Protein AF-A0A3R8NEH4-F1 (afdb_monomer_lite)

Structure (mmCIF, N/CA/C/O backbone):
data_AF-A0A3R8NEH4-F1
#
_entry.id   AF-A0A3R8NEH4-F1
#
loop_
_atom_site.group_PDB
_atom_site.id
_atom_site.type_symbol
_atom_site.label_atom_id
_atom_site.label_alt_id
_atom_site.label_comp_id
_atom_site.label_asym_id
_atom_site.label_entity_id
_atom_site.label_seq_id
_atom_site.pdbx_PDB_ins_code
_atom_site.Cartn_x
_atom_site.Cartn_y
_atom_site.Cartn_z
_atom_site.occupancy
_atom_site.B_iso_or_equiv
_atom_site.auth_seq_id
_atom_site.auth_comp_id
_atom_site.auth_asym_id
_atom_site.auth_atom_id
_atom_site.pdbx_PDB_model_num
ATOM 1 N N . MET A 1 1 ? -16.274 -4.696 -21.105 1.00 48.41 1 MET A N 1
ATOM 2 C CA . MET A 1 1 ? -16.014 -4.610 -22.559 1.00 48.41 1 MET A CA 1
ATOM 3 C C . MET A 1 1 ? -14.589 -5.081 -22.833 1.00 48.41 1 MET A C 1
ATOM 5 O O . MET A 1 1 ? -13.674 -4.603 -22.167 1.00 48.41 1 MET A O 1
ATOM 9 N N . ARG A 1 2 ? -14.389 -6.061 -23.724 1.00 52.50 2 ARG A N 1
ATOM 10 C CA . ARG A 1 2 ? -13.045 -6.466 -24.177 1.00 52.50 2 ARG A CA 1
ATOM 11 C C . ARG A 1 2 ? -12.537 -5.366 -25.112 1.00 52.50 2 ARG A C 1
ATOM 13 O O . ARG A 1 2 ? -13.248 -4.988 -26.030 1.00 52.50 2 ARG A O 1
ATOM 20 N N . VAL A 1 3 ? -11.352 -4.836 -24.840 1.00 57.69 3 VAL A N 1
ATOM 21 C CA . VAL A 1 3 ? -10.660 -3.894 -25.735 1.00 57.69 3 VAL A CA 1
ATOM 22 C C . VAL A 1 3 ? -9.599 -4.714 -26.458 1.00 57.69 3 VAL A C 1
ATOM 24 O O . VAL A 1 3 ? -8.838 -5.417 -25.779 1.00 57.69 3 VAL A O 1
ATOM 27 N N . GLU A 1 4 ? -9.592 -4.690 -27.791 1.00 62.84 4 GLU A N 1
ATOM 28 C CA . GLU A 1 4 ? -8.576 -5.381 -28.590 1.00 62.84 4 GLU A CA 1
ATOM 29 C C . GLU A 1 4 ? -7.180 -4.829 -28.276 1.00 62.84 4 GLU A C 1
ATOM 31 O O . GLU A 1 4 ? -6.996 -3.623 -28.112 1.00 62.84 4 GLU A O 1
ATOM 36 N N . ALA A 1 5 ? -6.197 -5.721 -28.150 1.00 62.12 5 ALA A N 1
ATOM 37 C CA . ALA A 1 5 ? -4.801 -5.338 -27.978 1.00 62.12 5 ALA A CA 1
ATOM 38 C C . ALA A 1 5 ? -4.103 -5.327 -29.351 1.00 62.12 5 ALA A C 1
ATOM 40 O O . ALA A 1 5 ? -4.373 -6.217 -30.162 1.00 62.12 5 ALA A O 1
ATOM 41 N N . PRO A 1 6 ? -3.190 -4.374 -29.621 1.00 74.38 6 PRO A N 1
ATOM 42 C CA . PRO A 1 6 ? -2.342 -4.420 -30.810 1.00 74.38 6 PRO A CA 1
ATOM 43 C C . PRO A 1 6 ? -1.604 -5.761 -30.914 1.00 74.38 6 PRO A C 1
ATOM 45 O O . PRO A 1 6 ? -1.239 -6.336 -29.890 1.00 74.38 6 PRO A O 1
ATOM 48 N N . LYS A 1 7 ? -1.304 -6.231 -32.135 1.00 72.44 7 LYS A N 1
ATOM 49 C CA . LYS A 1 7 ? -0.640 -7.534 -32.374 1.00 72.44 7 LYS A CA 1
ATOM 50 C C . LYS A 1 7 ? 0.657 -7.747 -31.572 1.00 72.44 7 LYS A C 1
ATOM 52 O O . LYS A 1 7 ? 1.007 -8.886 -31.293 1.00 72.44 7 LYS A O 1
ATOM 57 N N . ALA A 1 8 ? 1.352 -6.670 -31.204 1.00 76.44 8 ALA A N 1
ATOM 58 C CA . ALA A 1 8 ? 2.599 -6.701 -30.437 1.00 76.44 8 ALA A CA 1
ATOM 59 C C . ALA A 1 8 ? 2.411 -6.750 -28.905 1.00 76.44 8 ALA A C 1
ATOM 61 O O . ALA A 1 8 ? 3.388 -6.893 -28.176 1.00 76.44 8 ALA A O 1
ATOM 62 N N . VAL A 1 9 ? 1.183 -6.613 -28.395 1.00 69.00 9 VAL A N 1
ATOM 63 C CA . VAL A 1 9 ? 0.900 -6.503 -26.958 1.00 69.00 9 VAL A CA 1
ATOM 64 C C . VAL A 1 9 ? 0.133 -7.729 -26.489 1.00 69.00 9 VAL A C 1
ATOM 66 O O . VAL A 1 9 ? -1.001 -7.979 -26.897 1.00 69.00 9 VAL A O 1
ATOM 69 N N . ARG A 1 10 ? 0.730 -8.486 -25.566 1.00 73.50 10 ARG A N 1
ATOM 70 C CA . ARG A 1 10 ? 0.036 -9.591 -24.906 1.00 73.50 10 ARG A CA 1
ATOM 71 C C . ARG A 1 10 ? -0.825 -9.045 -23.773 1.00 73.50 10 ARG A C 1
ATOM 73 O O . ARG A 1 10 ? -0.320 -8.438 -22.835 1.00 73.50 10 ARG A O 1
ATOM 80 N N . ARG A 1 11 ? -2.133 -9.292 -23.843 1.00 72.06 11 ARG A N 1
ATOM 81 C CA . ARG A 1 11 ? -3.065 -8.985 -22.754 1.00 72.06 11 ARG A CA 1
ATOM 82 C C . ARG A 1 11 ? -3.316 -10.235 -21.922 1.00 72.06 11 ARG A C 1
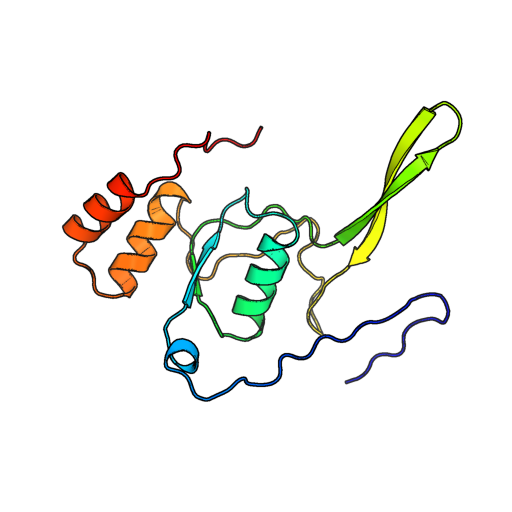ATOM 84 O O . ARG A 1 11 ? -3.781 -11.245 -22.444 1.00 72.06 11 ARG A O 1
ATOM 91 N N . PHE A 1 12 ? -3.084 -10.121 -20.622 1.00 74.00 12 PHE A N 1
ATOM 92 C CA . PHE A 1 12 ? -3.563 -11.082 -19.638 1.00 74.00 12 PHE A CA 1
ATOM 93 C C . PHE A 1 12 ? -4.747 -10.470 -18.901 1.00 74.00 12 PHE A C 1
ATOM 95 O O . PHE A 1 12 ? -4.693 -9.324 -18.461 1.00 74.00 12 PHE A O 1
ATOM 102 N N . GLU A 1 13 ? -5.837 -11.220 -18.808 1.00 76.75 13 GLU A N 1
ATOM 103 C CA . GLU A 1 13 ? -6.984 -10.849 -17.991 1.00 76.75 13 GLU A CA 1
ATOM 104 C C . GLU A 1 13 ? -6.986 -11.755 -16.767 1.00 76.75 13 GLU A C 1
ATOM 106 O O . GLU A 1 13 ? -7.109 -12.972 -16.894 1.00 76.75 13 GLU A O 1
ATOM 111 N N . GLN A 1 14 ? -6.827 -11.163 -15.588 1.00 72.50 14 GLN A N 1
ATOM 112 C CA . GLN A 1 14 ? -7.003 -11.874 -14.332 1.00 72.50 14 GLN A CA 1
ATOM 113 C C . GLN A 1 14 ? -8.430 -11.647 -13.848 1.00 72.50 14 GLN A C 1
ATOM 115 O O . GLN A 1 14 ? -8.869 -10.511 -13.673 1.00 72.50 14 GLN A O 1
ATOM 120 N N . ARG A 1 15 ? -9.161 -12.744 -13.647 1.00 74.38 15 ARG A N 1
ATOM 121 C CA . ARG A 1 15 ? -10.464 -12.744 -12.985 1.00 74.38 15 ARG A CA 1
ATOM 122 C C . ARG A 1 15 ? -10.339 -13.533 -11.698 1.00 74.38 15 ARG A C 1
ATOM 124 O O . ARG A 1 15 ? -9.905 -14.681 -11.725 1.00 74.38 15 ARG A O 1
ATOM 131 N N . ALA A 1 16 ? -10.740 -12.927 -10.590 1.00 70.50 16 ALA A N 1
ATOM 132 C CA . ALA A 1 16 ? -10.940 -13.663 -9.356 1.00 70.50 16 ALA A CA 1
ATOM 133 C C . ALA A 1 16 ? -12.278 -14.409 -9.455 1.00 70.50 16 ALA A C 1
ATOM 135 O O . ALA A 1 16 ? -13.326 -13.788 -9.632 1.00 70.50 16 ALA A O 1
ATOM 136 N N . VAL A 1 17 ? -12.238 -15.738 -9.374 1.00 75.88 17 VAL A N 1
ATOM 137 C CA . VAL A 1 17 ? -13.435 -16.560 -9.160 1.00 75.88 17 VAL A CA 1
ATOM 138 C C . VAL A 1 17 ? -13.641 -16.661 -7.654 1.00 75.88 17 VAL A C 1
ATOM 140 O O . VAL A 1 17 ? -12.672 -16.795 -6.905 1.00 75.88 17 VAL A O 1
ATOM 143 N N . LEU A 1 18 ? -14.888 -16.560 -7.198 1.00 72.31 18 LEU A N 1
ATOM 144 C CA . LEU A 1 18 ? -15.192 -16.715 -5.779 1.00 72.31 18 LEU A CA 1
ATOM 145 C C . LEU A 1 18 ? -14.753 -18.109 -5.312 1.00 72.31 18 LEU A C 1
ATOM 147 O O . LEU A 1 18 ? -15.123 -19.114 -5.916 1.00 72.31 18 LEU A O 1
ATOM 151 N N . GLY A 1 19 ? -13.946 -18.145 -4.251 1.00 75.12 19 GLY A N 1
ATOM 152 C CA . GLY A 1 19 ? -13.543 -19.386 -3.596 1.00 75.12 19 GLY A CA 1
ATOM 153 C C . GLY A 1 19 ? -14.679 -20.015 -2.788 1.00 75.12 19 GLY A C 1
ATOM 154 O O . GLY A 1 19 ? -15.798 -19.499 -2.750 1.00 75.12 19 GLY A O 1
ATOM 155 N N . ALA A 1 20 ? -14.362 -21.125 -2.116 1.00 82.44 20 ALA A N 1
ATOM 156 C CA . ALA A 1 20 ? -15.281 -21.809 -1.212 1.00 82.44 20 ALA A CA 1
ATOM 157 C C . ALA A 1 20 ? -15.843 -20.866 -0.134 1.00 82.44 20 ALA A C 1
ATOM 159 O O . ALA A 1 20 ? -15.194 -19.893 0.270 1.00 82.44 20 ALA A O 1
ATOM 160 N N . ASP A 1 21 ? -17.047 -21.181 0.344 1.00 87.00 21 ASP A N 1
ATOM 161 C CA . ASP A 1 21 ? -17.707 -20.420 1.399 1.00 87.00 21 ASP A CA 1
ATOM 162 C C . ASP A 1 21 ? -17.032 -20.698 2.748 1.00 87.00 21 ASP A C 1
ATOM 164 O O . ASP A 1 21 ? -17.365 -21.622 3.484 1.00 87.00 21 ASP A O 1
ATOM 168 N N . THR A 1 22 ? -15.982 -19.927 3.011 1.00 87.88 22 THR A N 1
ATOM 169 C CA . THR A 1 22 ? -15.197 -19.957 4.247 1.00 87.88 22 THR A CA 1
ATOM 170 C C . THR A 1 22 ? -15.473 -18.689 5.053 1.00 87.88 22 THR A C 1
ATOM 172 O O . THR A 1 22 ? -15.856 -17.674 4.464 1.00 87.88 22 THR A O 1
ATOM 175 N N . PRO A 1 23 ? -15.195 -18.662 6.370 1.00 88.31 23 PRO A N 1
ATOM 176 C CA . PRO A 1 23 ? -15.326 -17.437 7.168 1.00 88.31 23 PRO A CA 1
ATOM 177 C C . PRO A 1 23 ? -14.537 -16.241 6.603 1.00 88.31 23 PRO A C 1
ATOM 179 O O . PRO A 1 23 ? -14.931 -15.086 6.755 1.00 88.31 23 PRO A O 1
ATOM 182 N N . TRP A 1 24 ? -13.452 -16.502 5.865 1.00 84.50 24 TRP A N 1
ATOM 183 C CA . TRP A 1 24 ? -12.656 -15.476 5.185 1.00 84.50 24 TRP A CA 1
ATOM 184 C C . TRP A 1 24 ? -13.398 -14.767 4.051 1.00 84.50 24 TRP A C 1
ATOM 186 O O . TRP A 1 24 ? -12.994 -13.680 3.635 1.00 84.50 24 TRP A O 1
ATOM 196 N N . ARG A 1 25 ? -14.489 -15.344 3.541 1.00 85.69 25 ARG A N 1
ATOM 197 C CA . ARG A 1 25 ? -15.300 -14.739 2.483 1.00 85.69 25 ARG A CA 1
ATOM 198 C C . ARG A 1 25 ? -16.019 -13.483 2.970 1.00 85.69 25 ARG A C 1
ATOM 200 O O . ARG A 1 25 ? -16.081 -12.511 2.223 1.00 85.69 25 ARG A O 1
ATOM 207 N N . SER A 1 26 ? -16.494 -13.484 4.215 1.00 87.75 26 SER A N 1
ATOM 208 C CA . SER A 1 26 ? -17.202 -12.362 4.846 1.00 87.75 26 SER A CA 1
ATOM 209 C C . SER A 1 26 ? -16.346 -11.558 5.827 1.00 87.75 26 SER A C 1
ATOM 211 O O . SER A 1 26 ? -16.788 -10.511 6.294 1.00 87.75 26 SER A O 1
ATOM 213 N N . ALA A 1 27 ? -15.130 -12.012 6.146 1.00 91.38 27 ALA A N 1
ATOM 214 C CA . ALA A 1 27 ? -14.236 -11.300 7.055 1.00 91.38 27 ALA A CA 1
ATOM 215 C C . ALA A 1 27 ? -13.940 -9.868 6.572 1.00 91.38 27 ALA A C 1
ATOM 217 O O . ALA A 1 27 ? -13.681 -9.638 5.383 1.00 91.38 27 ALA A O 1
ATOM 218 N N . ARG A 1 28 ? -13.920 -8.906 7.500 1.00 94.44 28 ARG A N 1
ATOM 219 C CA . ARG A 1 28 ? -13.450 -7.543 7.221 1.00 94.44 28 ARG A CA 1
ATOM 220 C C . ARG A 1 28 ? -11.958 -7.584 6.887 1.00 94.44 28 ARG A C 1
ATOM 222 O O . ARG A 1 28 ? -11.189 -8.251 7.571 1.00 94.44 28 ARG A O 1
ATOM 229 N N . ILE A 1 29 ? -11.559 -6.897 5.817 1.00 95.94 29 ILE A N 1
ATOM 230 C CA . ILE A 1 29 ? -10.154 -6.786 5.411 1.00 95.94 29 ILE A CA 1
ATOM 231 C C . ILE A 1 29 ? -9.746 -5.324 5.509 1.00 95.94 29 ILE A C 1
ATOM 233 O O . ILE A 1 29 ? -10.297 -4.474 4.809 1.00 95.94 29 ILE A O 1
ATOM 237 N N . TYR A 1 30 ? -8.745 -5.062 6.341 1.00 97.50 30 TYR A N 1
ATOM 238 C CA . TYR A 1 30 ? -8.045 -3.788 6.410 1.00 97.50 30 TYR A CA 1
ATOM 239 C C . TYR A 1 30 ? -6.657 -3.974 5.810 1.00 97.50 30 TYR A C 1
ATOM 241 O O . TYR A 1 30 ? -5.933 -4.889 6.205 1.00 97.50 30 TYR A O 1
ATOM 249 N N . TYR A 1 31 ? -6.286 -3.125 4.854 1.00 97.81 31 TYR A N 1
ATOM 250 C CA . TYR A 1 31 ? -4.957 -3.151 4.256 1.00 97.81 31 TYR A CA 1
ATOM 251 C C . TYR A 1 31 ? -4.219 -1.858 4.572 1.00 97.81 31 TYR A C 1
ATOM 253 O O . TYR A 1 31 ? -4.608 -0.777 4.129 1.00 97.81 31 TYR A O 1
ATOM 261 N N . LEU A 1 32 ? -3.170 -1.979 5.384 1.00 97.38 32 LEU A N 1
ATOM 262 C CA . LEU A 1 32 ? -2.381 -0.840 5.831 1.00 97.38 32 LEU A CA 1
ATOM 263 C C . LEU A 1 32 ? -1.346 -0.507 4.763 1.00 97.38 32 LEU A C 1
ATOM 265 O O . LEU A 1 32 ? -0.510 -1.346 4.420 1.00 97.38 32 LEU A O 1
ATOM 269 N N . ILE A 1 33 ? -1.412 0.707 4.231 1.00 97.56 33 ILE A N 1
ATOM 270 C CA . ILE A 1 33 ? -0.553 1.150 3.137 1.00 97.56 33 ILE A CA 1
ATOM 271 C C . ILE A 1 33 ? 0.220 2.412 3.501 1.00 97.56 33 ILE A C 1
ATOM 273 O O . ILE A 1 33 ? -0.169 3.189 4.370 1.00 97.56 33 ILE A O 1
ATOM 277 N N . SER A 1 34 ? 1.356 2.602 2.843 1.00 95.88 34 SER A N 1
ATOM 278 C CA . SER A 1 34 ? 2.177 3.800 2.999 1.00 9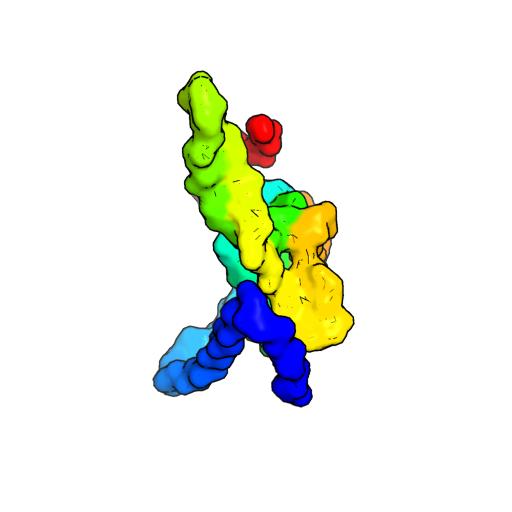5.88 34 SER A CA 1
ATOM 279 C C . SER A 1 34 ? 2.902 4.129 1.700 1.00 95.88 34 SER A C 1
ATOM 281 O O . SER A 1 34 ? 2.917 3.311 0.778 1.00 95.88 34 SER A O 1
ATOM 283 N N . GLY A 1 35 ? 3.646 5.237 1.676 1.00 94.50 35 GLY A N 1
ATOM 284 C CA . GLY A 1 35 ? 4.561 5.556 0.570 1.00 94.50 35 GLY A CA 1
ATOM 285 C C . GLY A 1 35 ? 5.684 4.529 0.336 1.00 94.50 35 GLY A C 1
ATOM 286 O O . GLY A 1 35 ? 6.452 4.665 -0.615 1.00 94.50 35 GLY A O 1
ATOM 287 N N . ARG A 1 36 ? 5.809 3.503 1.194 1.00 91.50 36 ARG A N 1
ATOM 288 C CA . ARG A 1 36 ? 6.719 2.357 1.019 1.00 91.50 36 ARG A CA 1
ATOM 289 C C . ARG A 1 36 ? 6.044 1.127 0.420 1.00 91.50 36 ARG A C 1
ATOM 291 O O . ARG A 1 36 ? 6.740 0.198 0.017 1.00 91.50 36 ARG A O 1
ATOM 298 N N . THR A 1 37 ? 4.715 1.099 0.372 1.00 95.06 37 THR A N 1
ATOM 299 C CA . THR A 1 37 ? 3.979 0.069 -0.355 1.00 95.06 37 THR A CA 1
ATOM 300 C C . THR A 1 37 ? 4.290 0.254 -1.835 1.00 95.06 37 THR A C 1
ATOM 302 O O . THR A 1 37 ? 3.994 1.301 -2.407 1.00 95.06 37 THR A O 1
ATOM 305 N N . VAL A 1 38 ? 4.948 -0.736 -2.432 1.00 93.50 38 VAL A N 1
ATOM 306 C CA . VAL A 1 38 ? 5.490 -0.652 -3.790 1.00 93.50 38 VAL A CA 1
ATOM 307 C C . VAL A 1 38 ? 5.226 -1.949 -4.556 1.00 93.50 38 VAL A C 1
ATOM 309 O O . V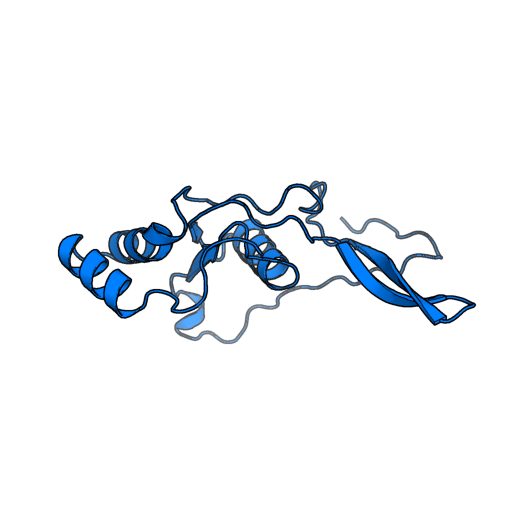AL A 1 38 ? 5.134 -3.024 -3.953 1.00 93.50 38 VAL A O 1
ATOM 312 N N . SER A 1 39 ? 5.115 -1.867 -5.882 1.00 91.62 39 SER A N 1
ATOM 313 C CA . SER A 1 39 ? 5.052 -3.030 -6.776 1.00 91.62 39 SER A CA 1
ATOM 314 C C . SER A 1 39 ? 3.853 -3.945 -6.464 1.00 91.62 39 SER A C 1
ATOM 316 O O . SER A 1 39 ? 2.713 -3.483 -6.436 1.00 91.62 39 SER A O 1
ATOM 318 N N . ALA A 1 40 ? 4.065 -5.243 -6.217 1.00 91.31 40 ALA A N 1
ATOM 319 C CA . ALA A 1 40 ? 2.994 -6.200 -5.930 1.00 91.31 40 ALA A CA 1
ATOM 320 C C . ALA A 1 40 ? 2.099 -5.784 -4.743 1.00 91.31 40 ALA A C 1
ATOM 322 O O . ALA A 1 40 ? 0.905 -6.084 -4.752 1.00 91.31 40 ALA A O 1
ATOM 323 N N . GLY A 1 41 ? 2.635 -5.042 -3.764 1.00 95.06 41 GLY A N 1
ATOM 324 C CA . GLY A 1 41 ? 1.834 -4.474 -2.674 1.00 95.06 41 GLY A CA 1
ATOM 325 C C . GLY A 1 41 ? 0.831 -3.423 -3.161 1.00 95.06 41 GLY A C 1
ATOM 326 O O . GLY A 1 41 ? -0.300 -3.368 -2.686 1.00 95.06 41 GLY A O 1
ATOM 327 N N . GLU A 1 42 ? 1.199 -2.630 -4.166 1.00 95.81 42 GLU A N 1
ATOM 328 C CA . GLU A 1 42 ? 0.296 -1.654 -4.790 1.00 95.81 42 GLU A CA 1
ATOM 329 C C . GLU A 1 42 ? -0.747 -2.337 -5.658 1.00 95.81 42 GLU A C 1
ATOM 331 O O . GLU A 1 42 ? -1.903 -1.929 -5.666 1.00 95.81 42 GLU A O 1
ATOM 336 N N . HIS A 1 43 ? -0.366 -3.416 -6.344 1.00 93.62 43 HIS A N 1
ATOM 337 C CA . HIS A 1 43 ? -1.327 -4.210 -7.097 1.00 93.62 43 HIS A CA 1
ATOM 338 C C . HIS A 1 43 ? -2.389 -4.803 -6.157 1.00 93.62 43 HIS A C 1
ATOM 340 O O . HIS A 1 43 ? -3.583 -4.693 -6.434 1.00 93.62 43 HIS A O 1
ATOM 346 N N . LEU A 1 44 ? -1.988 -5.349 -5.003 1.00 94.62 44 LEU A N 1
ATOM 347 C CA . LEU A 1 44 ? -2.937 -5.820 -3.993 1.00 94.62 44 LEU A CA 1
ATOM 348 C C . LEU A 1 44 ? -3.836 -4.684 -3.477 1.00 94.62 44 LEU A C 1
ATOM 350 O O . LEU A 1 44 ? -5.051 -4.866 -3.407 1.00 94.62 44 LEU A O 1
ATOM 354 N N . ALA A 1 45 ? -3.268 -3.509 -3.182 1.00 96.50 45 ALA A N 1
ATOM 355 C CA . ALA A 1 45 ? -4.031 -2.326 -2.779 1.00 96.50 45 ALA A CA 1
ATOM 356 C C . ALA A 1 45 ? -5.083 -1.948 -3.836 1.00 96.50 45 ALA A C 1
ATOM 358 O O . ALA A 1 45 ? -6.267 -1.813 -3.525 1.00 96.50 45 ALA A O 1
ATOM 359 N N . ALA A 1 46 ? -4.661 -1.839 -5.097 1.00 94.31 46 ALA A N 1
ATOM 360 C CA . ALA A 1 46 ? -5.529 -1.505 -6.215 1.00 94.31 46 ALA A CA 1
ATOM 361 C C . ALA A 1 46 ? -6.657 -2.533 -6.372 1.00 94.31 46 ALA A C 1
ATOM 363 O O . ALA A 1 46 ? -7.805 -2.146 -6.570 1.00 94.31 46 ALA A O 1
ATOM 364 N N . VAL A 1 47 ? -6.361 -3.831 -6.240 1.00 92.56 47 VAL A N 1
ATOM 365 C CA . VAL A 1 47 ? -7.364 -4.901 -6.339 1.00 92.56 47 VAL A CA 1
ATOM 366 C C . VAL A 1 47 ? -8.369 -4.850 -5.196 1.00 92.56 47 VAL A C 1
ATOM 368 O O . VAL A 1 47 ? -9.572 -4.892 -5.455 1.00 92.56 47 VAL A O 1
ATOM 371 N N . LEU A 1 48 ? -7.914 -4.716 -3.949 1.00 94.00 48 LEU A N 1
ATOM 372 C CA . LEU A 1 48 ? -8.805 -4.623 -2.790 1.00 94.00 48 LEU A CA 1
ATOM 373 C C . LEU A 1 48 ? -9.736 -3.411 -2.890 1.00 94.00 48 LEU A C 1
ATOM 375 O O . LEU A 1 48 ? -10.940 -3.565 -2.687 1.00 94.00 48 LEU A O 1
ATOM 379 N N . LYS A 1 49 ? -9.197 -2.252 -3.285 1.00 93.44 49 LYS A N 1
ATOM 380 C CA . LYS A 1 49 ? -9.969 -1.020 -3.482 1.00 93.44 49 LYS A CA 1
ATOM 381 C C . LYS A 1 49 ? -10.930 -1.127 -4.666 1.00 93.44 49 LYS A C 1
ATOM 383 O O . LYS A 1 49 ? -12.124 -0.899 -4.518 1.00 93.44 49 LYS A O 1
ATOM 388 N N . GLY A 1 50 ? -10.434 -1.522 -5.838 1.00 90.38 50 GLY A N 1
ATOM 389 C CA . GLY A 1 50 ? -11.218 -1.583 -7.076 1.00 90.38 50 GLY A CA 1
ATOM 390 C C . GLY A 1 50 ? -12.330 -2.635 -7.064 1.00 90.38 50 GLY A C 1
ATOM 391 O O . GLY A 1 50 ? -13.312 -2.493 -7.786 1.00 90.38 50 GLY A O 1
ATOM 392 N N . THR A 1 51 ? -12.205 -3.674 -6.233 1.00 89.00 51 THR A N 1
ATOM 393 C CA . THR A 1 51 ? -13.263 -4.680 -6.022 1.00 89.00 51 THR A CA 1
ATOM 394 C C . THR A 1 51 ? -14.162 -4.381 -4.822 1.00 89.00 51 THR A C 1
ATOM 396 O O . THR A 1 51 ? -15.149 -5.085 -4.623 1.00 89.00 51 THR A O 1
ATOM 399 N N . GLY A 1 52 ? -13.825 -3.380 -4.001 1.00 90.81 52 GLY A N 1
ATOM 400 C CA . GLY A 1 52 ? -14.511 -3.094 -2.740 1.00 90.81 52 GLY A CA 1
ATOM 401 C C . GLY A 1 52 ? -14.343 -4.182 -1.672 1.00 90.81 52 GLY A C 1
ATOM 402 O O . GLY A 1 52 ? -15.112 -4.226 -0.715 1.00 90.81 52 GLY A O 1
ATOM 403 N N . ARG A 1 53 ? -13.371 -5.094 -1.824 1.00 92.31 53 ARG A N 1
ATOM 404 C CA . ARG A 1 53 ? -13.181 -6.226 -0.903 1.00 92.31 53 ARG A CA 1
ATOM 405 C C . ARG A 1 53 ? -12.466 -5.829 0.389 1.00 92.31 53 ARG A C 1
ATOM 407 O O . ARG A 1 53 ? -12.615 -6.534 1.386 1.00 92.31 53 ARG A O 1
ATOM 414 N N . GLY A 1 54 ? -11.691 -4.751 0.390 1.00 95.00 54 GLY A N 1
ATOM 415 C CA . GLY A 1 54 ? -10.962 -4.292 1.571 1.00 95.00 54 GLY A CA 1
ATOM 416 C C . GLY A 1 54 ? -10.950 -2.776 1.695 1.00 95.00 54 GLY A C 1
ATOM 417 O O . GLY A 1 54 ? -11.168 -2.074 0.712 1.00 95.00 54 GLY A O 1
ATOM 418 N N . LEU A 1 55 ? -10.680 -2.301 2.911 1.00 97.88 55 LEU A N 1
ATOM 419 C CA . LEU A 1 55 ? -10.520 -0.887 3.234 1.00 97.88 55 LEU A CA 1
ATOM 420 C C . LEU A 1 55 ? -9.032 -0.556 3.370 1.00 97.88 55 LEU A C 1
ATOM 422 O O . LEU A 1 55 ? -8.332 -1.149 4.196 1.00 97.88 55 LEU A O 1
ATOM 426 N N . LEU A 1 56 ? -8.549 0.392 2.574 1.00 98.56 56 LEU A N 1
ATOM 427 C CA . LEU A 1 56 ? -7.163 0.845 2.607 1.00 98.56 56 LEU A CA 1
ATOM 428 C C . LEU A 1 56 ? -7.009 1.975 3.624 1.00 98.56 56 LEU A C 1
ATOM 430 O O . LEU A 1 56 ? -7.712 2.985 3.553 1.00 98.56 56 LEU A O 1
ATOM 434 N N . ILE A 1 57 ? -6.059 1.830 4.543 1.00 98.56 57 ILE A N 1
ATOM 435 C CA . ILE A 1 57 ? -5.799 2.811 5.602 1.00 98.56 57 ILE A CA 1
ATOM 436 C C . ILE A 1 57 ? -4.322 3.199 5.563 1.00 98.56 57 ILE A C 1
ATOM 438 O O . ILE A 1 57 ? -3.458 2.324 5.550 1.00 98.56 57 ILE A O 1
ATOM 442 N N . GLY A 1 58 ? -4.029 4.499 5.579 1.00 97.75 58 GLY A N 1
ATOM 443 C CA . GLY A 1 58 ? -2.664 5.012 5.680 1.00 97.75 58 GLY A CA 1
ATOM 444 C C . GLY A 1 58 ? -2.364 6.105 4.659 1.00 97.75 58 GLY A C 1
ATOM 445 O O . GLY A 1 58 ? -3.124 7.065 4.544 1.00 97.75 58 GLY A O 1
ATOM 446 N N . GLU A 1 59 ? -1.258 5.967 3.930 1.00 97.75 59 GLU A N 1
ATOM 447 C CA . GLU A 1 59 ? -0.757 6.971 2.978 1.00 97.75 59 GLU A CA 1
ATOM 448 C C . GLU A 1 59 ? -0.791 6.431 1.543 1.00 97.75 59 GLU A C 1
ATOM 450 O O . GLU A 1 59 ? -0.768 5.218 1.325 1.00 97.75 59 GLU A O 1
ATOM 455 N N . THR A 1 60 ? -0.798 7.331 0.555 1.00 98.00 60 THR A N 1
ATOM 456 C CA . THR A 1 60 ? -0.695 6.958 -0.865 1.00 98.00 60 THR A CA 1
ATOM 457 C C . THR A 1 60 ? 0.572 6.145 -1.131 1.00 98.00 60 THR A C 1
ATOM 459 O O . THR A 1 60 ? 1.642 6.455 -0.604 1.00 98.00 60 THR A O 1
ATOM 462 N N . THR A 1 61 ? 0.446 5.101 -1.952 1.00 97.56 61 THR A N 1
ATOM 463 C CA . THR A 1 61 ? 1.552 4.190 -2.278 1.00 97.56 61 THR A CA 1
ATOM 464 C C . THR A 1 61 ? 2.610 4.809 -3.202 1.00 97.56 61 THR A C 1
ATOM 466 O O . THR A 1 61 ? 2.467 5.937 -3.666 1.00 97.56 61 THR A O 1
ATOM 469 N N . ALA A 1 62 ? 3.705 4.085 -3.456 1.00 95.69 62 ALA A N 1
ATOM 470 C CA . ALA A 1 62 ? 4.895 4.621 -4.121 1.00 95.69 62 ALA A CA 1
ATOM 471 C C . ALA A 1 62 ? 4.726 4.985 -5.610 1.00 95.69 62 ALA A C 1
ATOM 473 O O . ALA A 1 62 ? 5.485 5.812 -6.112 1.00 95.69 62 ALA A O 1
ATOM 474 N N . GLY A 1 63 ? 3.782 4.365 -6.317 1.00 94.56 63 GLY A N 1
ATOM 475 C CA . GLY A 1 63 ? 3.523 4.581 -7.736 1.00 94.56 63 GLY A CA 1
ATOM 476 C C . GLY A 1 63 ? 4.353 3.719 -8.689 1.00 94.56 63 GLY A C 1
ATOM 477 O O . GLY A 1 63 ? 4.639 4.172 -9.789 1.00 94.56 63 GLY A O 1
ATOM 478 N N . ALA A 1 64 ? 4.742 2.497 -8.316 1.00 91.44 64 ALA A N 1
ATOM 479 C CA . ALA A 1 64 ? 5.422 1.544 -9.203 1.00 91.44 64 ALA A CA 1
ATOM 480 C C . ALA A 1 64 ? 4.414 0.550 -9.812 1.00 91.44 64 ALA A C 1
ATOM 482 O O . ALA A 1 64 ? 4.426 -0.651 -9.523 1.00 91.44 64 ALA A O 1
ATOM 483 N N . GLY A 1 65 ? 3.486 1.070 -10.619 1.00 87.81 65 GLY A N 1
ATOM 484 C CA . GLY A 1 65 ? 2.395 0.295 -11.222 1.00 87.81 65 GLY A CA 1
ATOM 485 C C . GLY A 1 65 ? 2.738 -0.370 -12.551 1.00 87.81 65 GLY A C 1
ATOM 486 O O . GLY A 1 65 ? 2.042 -1.298 -12.980 1.00 87.81 65 GLY A O 1
ATOM 487 N N . SER A 1 66 ? 3.815 0.076 -13.189 1.00 88.25 66 SER A N 1
ATOM 488 C CA . SER A 1 66 ? 4.400 -0.579 -14.351 1.00 88.25 66 SER A CA 1
ATOM 489 C C . SER A 1 66 ? 5.258 -1.773 -13.933 1.00 88.25 66 SER A C 1
ATOM 491 O O . SER A 1 66 ? 5.985 -1.732 -12.941 1.00 88.25 66 SER A O 1
ATOM 493 N N . TYR A 1 67 ? 5.186 -2.855 -14.707 1.00 86.56 67 TYR A N 1
ATOM 494 C CA . TYR A 1 67 ? 6.023 -4.038 -14.525 1.00 86.56 67 TYR A CA 1
ATOM 495 C C . TYR A 1 67 ? 6.957 -4.221 -15.717 1.00 86.56 67 TYR A C 1
ATOM 497 O O . TYR A 1 67 ? 6.673 -3.828 -16.851 1.00 86.56 67 TYR A O 1
ATOM 505 N N . GLY A 1 68 ? 8.108 -4.809 -15.433 1.00 87.06 68 GLY A N 1
ATOM 506 C CA . GLY A 1 68 ? 9.245 -4.836 -16.331 1.00 87.06 68 GLY A CA 1
ATOM 507 C C . GLY A 1 68 ? 10.251 -5.892 -15.920 1.00 87.06 68 GLY A C 1
ATOM 508 O O . GLY A 1 68 ? 10.012 -6.677 -15.000 1.00 87.06 68 GLY A O 1
ATOM 509 N N . GLY A 1 69 ? 11.385 -5.880 -16.601 1.00 86.62 69 GLY A N 1
ATOM 510 C CA . GLY A 1 69 ? 12.537 -6.692 -16.248 1.00 86.62 69 GLY A CA 1
ATOM 511 C C . GLY A 1 69 ? 13.819 -5.901 -16.436 1.00 86.62 69 GLY A C 1
ATOM 512 O O . GLY A 1 69 ? 13.869 -4.958 -17.228 1.00 86.62 69 GLY A O 1
ATOM 513 N N . THR A 1 70 ? 14.854 -6.295 -15.702 1.00 92.69 70 THR A N 1
ATOM 514 C CA . THR A 1 70 ? 16.212 -5.829 -15.972 1.00 92.69 70 THR A CA 1
ATOM 515 C C . THR A 1 70 ? 16.712 -6.493 -17.247 1.00 92.69 70 THR A C 1
ATOM 517 O O . THR A 1 70 ? 16.618 -7.711 -17.395 1.00 92.69 70 THR A O 1
ATOM 520 N N . VAL A 1 71 ? 17.219 -5.685 -18.169 1.00 94.25 71 VAL A N 1
ATOM 521 C CA . VAL A 1 71 ? 17.816 -6.118 -19.429 1.00 94.25 71 VAL A CA 1
ATOM 522 C C . VAL A 1 71 ? 19.284 -5.716 -19.421 1.00 94.25 71 VAL A C 1
ATOM 524 O O . VAL A 1 71 ? 19.615 -4.571 -19.107 1.00 94.25 71 VAL A O 1
ATOM 527 N N . GLU A 1 72 ? 20.149 -6.662 -19.772 1.00 96.38 72 GLU A N 1
ATOM 528 C CA . GLU A 1 72 ? 21.577 -6.415 -19.964 1.00 96.38 72 GLU A CA 1
ATOM 529 C C . GLU A 1 72 ? 21.815 -5.619 -21.251 1.00 96.38 72 GLU A C 1
ATOM 531 O O . GLU A 1 72 ? 21.208 -5.873 -22.294 1.00 96.38 72 GLU A O 1
ATOM 536 N N . LEU A 1 73 ? 22.724 -4.657 -21.173 1.00 94.94 73 LEU A N 1
ATOM 537 C CA . LEU A 1 73 ? 23.131 -3.780 -22.259 1.00 94.94 73 LEU A CA 1
ATOM 538 C C . LEU A 1 73 ? 24.618 -4.013 -22.585 1.00 94.94 73 LEU A C 1
ATOM 540 O O . LEU A 1 73 ? 25.393 -4.436 -21.720 1.00 94.94 73 LEU A O 1
ATOM 544 N N . PRO A 1 74 ? 25.061 -3.725 -23.824 1.00 95.44 74 PRO A N 1
ATOM 545 C CA . PRO A 1 74 ? 26.472 -3.827 -24.184 1.00 95.44 74 PRO A CA 1
ATOM 546 C C . PRO A 1 74 ? 27.368 -3.022 -23.236 1.00 95.44 74 PRO A C 1
ATOM 548 O O . PRO A 1 74 ? 27.008 -1.926 -22.820 1.00 95.44 74 PRO A O 1
ATOM 551 N N . GLY A 1 75 ? 28.554 -3.551 -22.924 1.00 94.75 75 GLY A N 1
ATOM 552 C CA . GLY A 1 75 ? 29.515 -2.883 -22.038 1.00 94.75 75 GLY A CA 1
ATOM 553 C C 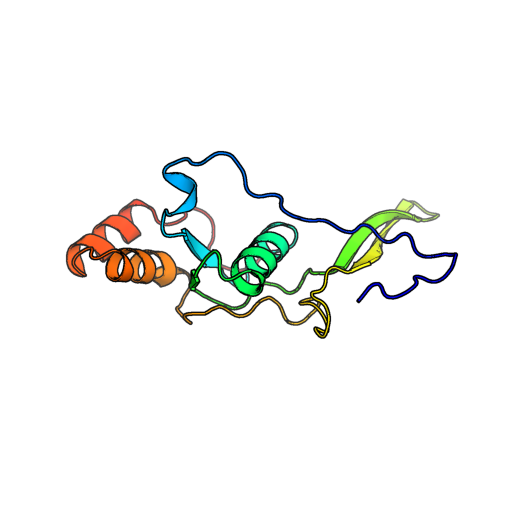. GLY A 1 75 ? 29.310 -3.136 -20.540 1.00 94.75 75 GLY A C 1
ATOM 554 O O . GLY A 1 75 ? 29.936 -2.457 -19.735 1.00 94.75 75 GLY A O 1
ATOM 555 N N . GLY A 1 76 ? 28.472 -4.109 -20.158 1.00 95.06 76 GLY A N 1
ATOM 556 C CA . GLY A 1 76 ? 28.260 -4.488 -18.752 1.00 95.06 76 GLY A CA 1
ATOM 557 C C . GLY A 1 76 ? 27.295 -3.574 -17.994 1.00 95.06 76 GLY A C 1
ATOM 558 O O . GLY A 1 76 ? 27.281 -3.574 -16.766 1.00 95.06 76 GLY A O 1
ATOM 559 N N . TYR A 1 77 ? 26.508 -2.779 -18.720 1.00 96.38 77 TYR A N 1
ATOM 560 C CA . TYR A 1 77 ? 25.420 -1.987 -18.154 1.00 96.38 77 TYR A CA 1
ATOM 561 C C . TYR A 1 77 ? 24.134 -2.808 -18.109 1.00 96.38 77 TYR A C 1
ATOM 563 O O . TYR A 1 77 ? 23.953 -3.733 -18.893 1.00 96.38 77 TYR A O 1
ATOM 571 N N . SER A 1 78 ? 23.189 -2.413 -17.263 1.00 95.81 78 SER A N 1
ATOM 572 C CA . SER A 1 78 ? 21.834 -2.954 -17.287 1.00 95.81 78 SER A CA 1
ATOM 573 C C . SER A 1 78 ? 20.807 -1.856 -17.040 1.00 95.81 78 SER A C 1
ATOM 575 O O . SER A 1 78 ? 21.105 -0.816 -16.447 1.00 95.81 78 SER A O 1
ATOM 577 N N . ALA A 1 79 ? 19.592 -2.065 -17.540 1.00 93.69 79 ALA A N 1
ATOM 578 C CA . ALA A 1 79 ? 18.482 -1.140 -17.360 1.00 93.69 79 ALA A CA 1
ATOM 579 C C . ALA A 1 79 ? 17.194 -1.898 -17.048 1.00 93.69 79 ALA A C 1
ATOM 581 O O . ALA A 1 79 ? 16.902 -2.927 -17.655 1.00 93.69 79 ALA A O 1
ATOM 582 N N . PHE A 1 80 ? 16.393 -1.368 -16.124 1.00 89.56 80 PHE A N 1
ATOM 583 C CA . PHE A 1 80 ? 15.028 -1.843 -15.935 1.00 89.56 80 PHE A CA 1
ATOM 584 C C . PHE A 1 80 ? 14.135 -1.255 -17.027 1.00 89.56 80 PHE A C 1
ATOM 586 O O . PHE A 1 80 ? 13.959 -0.038 -17.099 1.00 89.56 80 PHE A O 1
ATOM 593 N N . ILE A 1 81 ? 13.563 -2.117 -17.864 1.00 90.56 81 ILE A N 1
ATOM 594 C CA . ILE A 1 81 ? 12.682 -1.712 -18.958 1.00 90.56 81 ILE A CA 1
ATOM 595 C C . ILE A 1 81 ? 11.238 -2.072 -18.588 1.00 90.56 81 ILE A C 1
ATOM 597 O O . ILE A 1 81 ? 10.925 -3.263 -18.465 1.00 90.56 81 ILE A O 1
ATOM 601 N N . PRO A 1 82 ? 10.336 -1.087 -18.408 1.00 86.62 82 PRO A N 1
ATOM 602 C CA . PRO A 1 82 ? 8.920 -1.368 -18.223 1.00 86.62 82 PRO A CA 1
ATOM 603 C C . PRO A 1 82 ? 8.344 -1.930 -19.526 1.00 86.62 82 PRO A C 1
ATOM 605 O O . PRO A 1 82 ? 8.461 -1.319 -20.587 1.00 86.62 82 PRO A O 1
ATOM 608 N N . VAL A 1 83 ? 7.714 -3.101 -19.451 1.00 85.88 83 VAL A N 1
ATOM 609 C CA . VAL A 1 83 ? 7.110 -3.780 -20.614 1.00 85.88 83 VAL A CA 1
ATOM 610 C C . VAL A 1 83 ? 5.592 -3.903 -20.509 1.00 85.88 83 VAL A C 1
ATOM 612 O O . VAL A 1 83 ? 4.937 -4.379 -21.435 1.00 85.88 83 VAL A O 1
ATOM 615 N N . GLY A 1 84 ? 5.006 -3.471 -19.394 1.00 84.81 84 GLY A N 1
ATOM 616 C CA . GLY A 1 84 ? 3.568 -3.499 -19.199 1.00 84.81 84 GLY A CA 1
ATOM 617 C C . GLY A 1 84 ? 3.112 -2.626 -18.041 1.00 84.81 84 GLY A C 1
ATOM 618 O O . GLY A 1 84 ? 3.904 -2.162 -17.225 1.00 84.81 84 GLY A O 1
ATOM 619 N N . ARG A 1 85 ? 1.798 -2.418 -17.980 1.00 84.00 85 ARG A N 1
ATOM 620 C CA . ARG A 1 85 ? 1.125 -1.668 -16.918 1.00 84.00 85 ARG A CA 1
ATOM 621 C C . ARG A 1 85 ? -0.128 -2.396 -16.458 1.00 84.00 85 ARG A C 1
ATOM 623 O O . ARG A 1 85 ? -0.773 -3.084 -17.255 1.00 84.00 85 ARG A O 1
ATOM 630 N N . SER A 1 86 ? -0.493 -2.190 -15.201 1.00 83.19 86 SER A N 1
ATOM 631 C CA . SER A 1 86 ? -1.735 -2.694 -14.612 1.00 83.19 86 SER A CA 1
ATOM 632 C C . SER A 1 86 ? -2.727 -1.547 -14.410 1.00 83.19 86 SER A C 1
ATOM 634 O O . SER A 1 86 ? -2.347 -0.455 -13.996 1.00 83.19 86 SER A O 1
ATOM 636 N N . TYR A 1 87 ? -3.998 -1.769 -14.750 1.00 85.62 87 TYR A N 1
ATOM 637 C CA . TYR A 1 87 ? -5.047 -0.754 -14.633 1.00 85.62 87 TYR A CA 1
ATOM 638 C C . TYR A 1 87 ? -6.438 -1.396 -14.565 1.00 85.62 87 TYR A C 1
ATOM 640 O O . TYR A 1 87 ? -6.657 -2.496 -15.076 1.00 85.62 87 TYR A O 1
ATOM 648 N N . PHE A 1 88 ? -7.390 -0.679 -13.966 1.00 82.50 88 PHE A N 1
ATOM 649 C CA . PHE A 1 88 ? -8.813 -1.002 -14.064 1.00 82.50 88 PHE 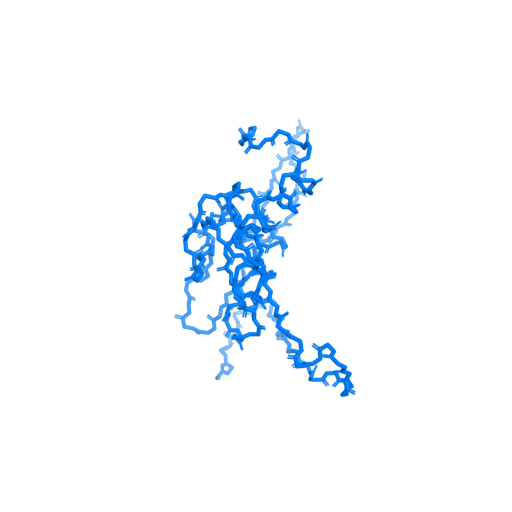A CA 1
ATOM 650 C C . PHE A 1 88 ? -9.424 -0.380 -15.323 1.00 82.50 88 PHE A C 1
ATOM 652 O O . PHE A 1 88 ? -8.999 0.706 -15.718 1.00 82.50 88 PHE A O 1
ATOM 659 N N . PRO A 1 89 ? -10.438 -1.002 -15.952 1.00 81.88 89 PRO A N 1
ATOM 660 C CA . PRO A 1 89 ? -11.141 -0.386 -17.074 1.00 81.88 89 PRO A CA 1
ATOM 661 C C . PRO A 1 89 ? -11.612 1.038 -16.734 1.00 81.88 89 PRO A C 1
ATOM 663 O O . PRO A 1 89 ? -12.300 1.234 -15.738 1.00 81.88 89 PRO A O 1
ATOM 666 N N . GLY A 1 90 ? -11.229 2.024 -17.550 1.00 82.38 90 GLY A N 1
ATOM 667 C CA . GLY A 1 90 ? -11.560 3.440 -17.327 1.00 82.38 90 GLY A CA 1
ATOM 668 C C . GLY A 1 90 ? -10.608 4.207 -16.396 1.00 82.38 90 GLY A C 1
ATOM 669 O O . GLY A 1 90 ? -10.783 5.406 -16.225 1.00 82.38 90 GLY A O 1
ATOM 670 N N . SER A 1 91 ? -9.590 3.553 -15.829 1.00 83.75 91 SER A N 1
ATOM 671 C CA . SER A 1 91 ? -8.539 4.182 -15.019 1.00 83.75 91 SER A CA 1
ATOM 672 C C . SER A 1 91 ? -7.232 4.322 -15.808 1.00 83.75 91 SER A C 1
ATOM 674 O O . SER A 1 91 ? -6.914 3.490 -16.661 1.00 83.75 91 SER A O 1
ATOM 676 N N . SER A 1 92 ? -6.438 5.345 -15.483 1.00 84.88 92 SER A N 1
ATOM 677 C CA . SER A 1 92 ? -5.053 5.501 -15.948 1.00 84.88 92 SER A CA 1
ATOM 678 C C . SER A 1 92 ? -4.063 4.530 -15.284 1.00 84.88 92 SER A C 1
ATOM 680 O O . SER A 1 92 ? -2.909 4.472 -15.701 1.00 84.88 92 SER A O 1
ATOM 682 N N . GLY A 1 93 ? -4.498 3.747 -14.290 1.00 89.00 93 GLY A N 1
ATOM 683 C CA . GLY A 1 93 ? -3.618 2.962 -13.423 1.00 89.00 93 GLY A CA 1
ATOM 684 C C . GLY A 1 93 ? -3.086 3.798 -12.258 1.00 89.00 93 GLY A C 1
ATOM 685 O O . GLY A 1 93 ? -3.621 4.864 -11.961 1.00 89.00 93 GLY A O 1
ATOM 686 N N . TRP A 1 94 ? -2.052 3.290 -11.589 1.00 93.00 94 TRP A N 1
ATOM 687 C CA . TRP A 1 94 ? -1.429 3.930 -10.420 1.00 93.00 94 TRP A CA 1
ATOM 688 C C . TRP A 1 94 ? 0.065 4.218 -10.609 1.00 93.00 94 TRP A C 1
ATOM 690 O O . TRP A 1 94 ? 0.758 4.567 -9.656 1.00 93.00 94 TRP A O 1
ATOM 700 N N . ASP A 1 95 ? 0.583 4.048 -11.825 1.00 92.31 95 ASP A N 1
ATOM 701 C CA . ASP A 1 95 ? 1.990 4.317 -12.112 1.00 92.31 95 ASP A CA 1
ATOM 702 C C . ASP A 1 95 ? 2.284 5.819 -11.993 1.00 92.31 95 ASP A C 1
ATOM 704 O O . ASP A 1 95 ? 1.536 6.651 -12.504 1.00 92.31 95 ASP A O 1
ATOM 708 N N . GLY A 1 96 ? 3.332 6.171 -11.253 1.00 91.88 96 GLY A N 1
ATOM 709 C CA . GLY A 1 96 ? 3.706 7.548 -10.919 1.00 91.88 96 GLY A CA 1
ATOM 710 C C . GLY A 1 96 ? 2.814 8.251 -9.885 1.00 91.88 96 GLY A C 1
ATOM 711 O O . GLY A 1 96 ? 3.270 9.205 -9.260 1.00 91.88 96 GLY A O 1
ATOM 712 N N . THR A 1 97 ? 1.577 7.797 -9.663 1.00 94.56 97 THR A N 1
ATOM 713 C CA . THR A 1 97 ? 0.631 8.442 -8.728 1.00 94.56 97 THR A CA 1
ATOM 714 C C . THR A 1 97 ? 0.414 7.669 -7.432 1.00 94.56 97 THR A C 1
ATOM 716 O O . THR A 1 97 ? 0.005 8.257 -6.434 1.00 94.56 97 THR A O 1
ATOM 719 N N . GLY A 1 98 ? 0.634 6.355 -7.452 1.00 95.56 98 GLY A N 1
ATOM 720 C CA . GLY A 1 98 ? 0.265 5.456 -6.365 1.00 95.56 98 GLY A CA 1
ATOM 721 C C . GLY A 1 98 ? -1.243 5.214 -6.263 1.00 95.56 98 GLY A C 1
ATOM 722 O O . GLY A 1 98 ? -2.061 5.778 -6.996 1.00 95.56 98 GLY A O 1
ATOM 723 N N . VAL A 1 99 ? -1.603 4.323 -5.346 1.00 96.88 99 VAL A N 1
ATOM 724 C CA . VAL A 1 99 ? -2.969 3.989 -4.952 1.00 96.88 99 VAL A CA 1
ATOM 725 C C . VAL A 1 99 ? -3.301 4.803 -3.708 1.00 96.88 99 VAL A C 1
ATOM 727 O O . VAL A 1 99 ? -2.636 4.680 -2.679 1.00 96.88 99 VAL A O 1
ATOM 730 N N . ALA A 1 100 ? -4.328 5.644 -3.799 1.00 97.06 100 ALA A N 1
ATOM 731 C CA . ALA A 1 100 ? -4.786 6.439 -2.667 1.00 97.06 100 ALA A CA 1
ATOM 732 C C . ALA A 1 100 ? -5.498 5.561 -1.617 1.00 97.06 100 ALA A C 1
ATOM 734 O O . ALA A 1 100 ? -6.273 4.670 -1.998 1.00 97.06 100 ALA A O 1
ATOM 735 N N . PRO A 1 101 ? -5.317 5.834 -0.313 1.00 98.06 101 PRO A N 1
ATOM 736 C CA . PRO A 1 101 ? -6.061 5.158 0.746 1.00 98.06 101 PRO A CA 1
ATOM 737 C C . PRO A 1 101 ? -7.557 5.501 0.686 1.00 98.06 101 PRO A C 1
ATOM 739 O O . PRO A 1 101 ? -7.972 6.449 0.017 1.00 98.06 101 PRO A O 1
ATOM 742 N N . ASP A 1 102 ? -8.382 4.711 1.368 1.00 98.38 102 ASP A N 1
ATOM 743 C CA . ASP A 1 102 ? -9.784 5.058 1.645 1.00 98.38 102 ASP A CA 1
ATOM 744 C C . ASP A 1 102 ? -9.888 5.904 2.919 1.00 98.38 102 ASP A C 1
ATOM 746 O O . ASP A 1 102 ? -10.729 6.793 3.023 1.00 98.38 102 ASP A O 1
ATOM 750 N N . VAL A 1 103 ? -8.990 5.654 3.876 1.00 98.25 103 VAL A N 1
ATOM 751 C CA . VAL A 1 103 ? -8.823 6.437 5.100 1.00 98.25 103 VAL A CA 1
ATOM 752 C C . VAL A 1 103 ? -7.390 6.942 5.168 1.00 98.25 103 VAL A C 1
ATOM 754 O O . VAL A 1 103 ? -6.455 6.166 5.374 1.00 98.25 103 VAL A O 1
ATOM 757 N N . THR A 1 104 ? -7.221 8.252 5.030 1.00 98.38 104 THR A N 1
ATOM 758 C CA . THR A 1 104 ? -5.916 8.894 5.187 1.00 98.38 104 THR A CA 1
ATOM 759 C C . THR A 1 104 ? -5.495 8.886 6.652 1.00 98.38 104 THR A C 1
ATOM 761 O O . THR A 1 104 ? -6.210 9.398 7.511 1.00 98.38 104 THR A O 1
ATOM 764 N N . ALA A 1 105 ? -4.318 8.337 6.928 1.00 96.62 105 ALA A N 1
ATOM 765 C CA . ALA A 1 105 ? -3.683 8.367 8.239 1.00 96.62 105 ALA A CA 1
ATOM 766 C C . ALA A 1 105 ? -2.156 8.334 8.069 1.00 96.62 105 ALA A C 1
ATOM 768 O O . ALA A 1 105 ? -1.673 7.710 7.123 1.00 96.62 105 ALA A O 1
ATOM 769 N N . PRO A 1 106 ? -1.372 8.936 8.982 1.00 94.38 106 PRO A N 1
ATOM 770 C CA . PRO A 1 106 ? 0.060 8.662 9.038 1.00 94.38 106 PRO A CA 1
ATOM 771 C C . PRO A 1 106 ? 0.292 7.154 9.154 1.00 94.38 106 PRO A C 1
ATOM 773 O O . PRO A 1 106 ? -0.449 6.468 9.868 1.00 94.38 106 PRO A O 1
ATOM 776 N N . ARG A 1 107 ? 1.310 6.613 8.480 1.00 90.88 107 ARG A N 1
ATOM 777 C CA . ARG A 1 107 ? 1.560 5.157 8.481 1.00 90.88 107 ARG A CA 1
ATOM 778 C C . ARG A 1 107 ? 1.723 4.566 9.891 1.00 90.88 107 ARG A C 1
ATOM 780 O O . ARG A 1 107 ? 1.313 3.435 10.121 1.00 90.88 107 ARG A O 1
ATOM 787 N N . GLU A 1 108 ? 2.259 5.331 10.846 1.00 90.69 108 GLU A N 1
ATOM 788 C CA . GLU A 1 108 ? 2.416 4.948 12.259 1.00 90.69 108 GLU A CA 1
ATOM 789 C C . GLU A 1 108 ? 1.063 4.767 12.969 1.00 90.69 108 GLU A C 1
ATOM 791 O O . GLU A 1 108 ? 0.968 4.084 13.984 1.00 90.69 108 GLU A O 1
ATOM 796 N N . ARG A 1 109 ? 0.003 5.385 12.439 1.00 94.44 109 ARG A N 1
ATOM 797 C CA . ARG A 1 109 ? -1.354 5.384 12.999 1.00 94.44 109 ARG A CA 1
ATOM 798 C C . ARG A 1 109 ? -2.287 4.408 12.294 1.00 94.44 109 ARG A C 1
ATOM 800 O O . ARG A 1 109 ? -3.354 4.113 12.822 1.00 94.44 109 ARG A O 1
ATOM 807 N N . ALA A 1 110 ? -1.899 3.887 11.130 1.00 95.62 110 ALA A N 1
ATOM 808 C CA . ALA A 1 110 ? -2.770 3.071 10.289 1.00 95.62 110 ALA A CA 1
ATOM 809 C C . ALA A 1 110 ? -3.313 1.825 11.018 1.00 95.62 110 ALA A C 1
ATOM 811 O O . ALA A 1 110 ? -4.490 1.494 10.873 1.00 95.62 110 ALA A O 1
ATOM 812 N N . LEU A 1 111 ? -2.492 1.169 11.848 1.00 96.19 111 LEU A N 1
ATOM 813 C CA . LEU A 1 111 ? -2.930 0.017 12.643 1.00 96.19 111 LEU A CA 1
ATOM 814 C C . LEU A 1 111 ? -3.916 0.421 13.748 1.00 96.19 111 LEU A C 1
ATOM 816 O O . LEU A 1 111 ? -4.961 -0.211 13.886 1.00 96.19 111 LEU A O 1
ATOM 820 N N . THR A 1 112 ? -3.628 1.496 14.488 1.00 97.19 112 THR A N 1
ATOM 821 C CA . THR A 1 112 ? -4.547 2.044 15.500 1.00 97.19 112 THR A CA 1
ATOM 822 C C . THR A 1 112 ? -5.914 2.354 14.877 1.00 97.19 112 THR A C 1
ATOM 824 O O . THR A 1 112 ? -6.947 1.946 15.404 1.00 97.19 112 THR A O 1
ATOM 827 N N . GLU A 1 113 ? -5.928 2.996 13.706 1.00 97.69 113 GLU A N 1
ATOM 828 C CA . GLU A 1 113 ? -7.151 3.328 12.967 1.00 97.69 113 GLU A CA 1
ATOM 829 C C . GLU A 1 113 ? -7.949 2.097 12.513 1.00 97.69 113 GLU A C 1
ATOM 831 O O . GLU A 1 113 ? -9.185 2.122 12.517 1.00 97.69 113 GLU A O 1
ATOM 836 N N . ALA A 1 114 ? -7.268 1.017 12.123 1.00 97.38 114 ALA A N 1
ATOM 837 C CA . ALA A 1 114 ? -7.913 -0.244 11.768 1.00 97.38 114 ALA A CA 1
ATOM 838 C C . ALA A 1 114 ? -8.547 -0.920 12.992 1.00 97.38 114 ALA A C 1
ATOM 840 O O . ALA A 1 114 ? -9.705 -1.327 12.940 1.00 97.38 114 ALA A O 1
ATOM 841 N N . LEU A 1 115 ? -7.819 -0.983 14.110 1.00 97.62 115 LEU A N 1
ATOM 842 C CA . LEU A 1 115 ? -8.288 -1.595 15.355 1.00 97.62 115 LEU A CA 1
ATOM 843 C C . LEU A 1 115 ? -9.510 -0.862 15.923 1.00 97.62 115 LEU A C 1
ATOM 845 O O . LEU A 1 115 ? -10.492 -1.502 16.298 1.00 97.62 115 LEU A O 1
ATOM 849 N N . ILE A 1 116 ? -9.501 0.474 15.918 1.00 98.00 116 ILE A N 1
ATOM 850 C CA . ILE A 1 116 ? -10.654 1.274 16.357 1.00 98.00 116 ILE A CA 1
ATOM 851 C C . ILE A 1 116 ? -11.888 0.975 15.493 1.00 98.00 116 ILE A C 1
ATOM 853 O O . ILE A 1 116 ? -12.984 0.801 16.023 1.00 98.00 116 ILE A O 1
ATOM 857 N N . ARG A 1 117 ? -11.725 0.840 14.169 1.00 96.31 117 ARG A N 1
ATOM 858 C CA . ARG A 1 117 ? -12.821 0.464 13.249 1.00 96.31 117 ARG A CA 1
ATOM 859 C C . ARG A 1 117 ? -13.324 -0.960 13.456 1.00 96.31 117 ARG A C 1
ATOM 861 O O . ARG A 1 117 ? -14.490 -1.241 13.175 1.00 96.31 117 ARG A O 1
ATOM 868 N N . GLU A 1 118 ? -12.465 -1.847 13.940 1.00 96.12 118 GLU A N 1
ATOM 869 C CA . GLU A 1 118 ? -12.855 -3.202 14.319 1.00 96.12 118 GLU A CA 1
ATOM 870 C C . GLU A 1 118 ? -13.670 -3.225 15.624 1.00 96.12 118 GLU A C 1
ATOM 872 O O . GLU A 1 118 ? -14.417 -4.174 15.851 1.00 96.12 118 GLU A O 1
ATOM 877 N N . GLY A 1 119 ? -13.610 -2.154 16.426 1.00 97.19 119 GLY A N 1
ATOM 878 C CA . GLY A 1 119 ? -14.315 -2.011 17.704 1.00 97.19 119 GLY A CA 1
ATOM 879 C C . GLY A 1 119 ? -13.401 -2.097 18.928 1.00 97.19 119 GLY A C 1
ATOM 880 O O . GLY A 1 119 ? -13.884 -2.180 20.056 1.00 97.19 119 GLY A O 1
ATOM 881 N N . VAL A 1 120 ? -12.082 -2.081 18.732 1.00 97.88 120 VAL A N 1
ATOM 882 C CA . VAL A 1 120 ? -11.106 -2.068 19.824 1.00 97.88 120 VAL A CA 1
ATOM 883 C C . VAL A 1 120 ? -11.085 -0.684 20.478 1.00 97.88 120 VAL A C 1
ATOM 885 O O . VAL A 1 120 ? -11.017 0.338 19.793 1.00 97.88 120 VAL A O 1
ATOM 888 N N . ALA A 1 121 ? -11.126 -0.635 21.813 1.00 98.06 121 ALA A N 1
ATOM 889 C CA . ALA A 1 121 ? -11.084 0.623 22.556 1.00 98.06 121 ALA A CA 1
ATOM 890 C C . ALA A 1 121 ? -9.806 1.426 22.222 1.00 98.06 121 ALA A C 1
ATOM 892 O O . ALA A 1 121 ? -8.741 0.822 22.100 1.00 98.06 121 ALA A O 1
ATOM 893 N N . PRO A 1 122 ? -9.844 2.771 22.137 1.00 97.31 122 PRO A N 1
ATOM 894 C CA . PRO A 1 122 ? -8.686 3.554 21.696 1.00 97.31 122 PRO A CA 1
ATOM 895 C C . PRO A 1 122 ? -7.395 3.271 22.475 1.00 97.31 122 PRO A C 1
ATOM 897 O O . PRO A 1 122 ? -6.361 3.023 21.869 1.00 97.31 122 PRO A O 1
ATOM 900 N N . ALA A 1 123 ? -7.451 3.207 23.809 1.00 96.94 123 ALA A N 1
ATOM 901 C CA . ALA A 1 123 ? -6.272 2.910 24.631 1.00 96.94 123 ALA A CA 1
ATOM 902 C C . ALA A 1 123 ? -5.699 1.499 24.381 1.00 96.94 123 ALA A C 1
ATOM 904 O O . ALA A 1 123 ? -4.486 1.295 24.415 1.00 96.94 123 ALA A O 1
ATOM 905 N N . GLU A 1 124 ? -6.572 0.529 24.104 1.00 97.44 124 GLU A N 1
ATOM 906 C CA . GLU A 1 124 ? -6.183 -0.832 23.732 1.00 97.44 124 GLU A CA 1
ATOM 907 C C . GLU A 1 124 ? -5.519 -0.851 22.355 1.00 97.44 124 GLU A C 1
ATOM 909 O O . GLU A 1 124 ? -4.454 -1.443 22.185 1.00 97.44 124 GLU A O 1
ATOM 914 N N . ALA A 1 125 ? -6.117 -0.154 21.388 1.00 97.06 125 ALA A N 1
ATOM 915 C CA . ALA A 1 125 ? -5.603 -0.046 20.032 1.00 97.06 125 ALA A CA 1
ATOM 916 C C . ALA A 1 125 ? -4.201 0.575 20.011 1.00 97.06 125 ALA A C 1
ATOM 918 O O . ALA A 1 125 ? -3.329 0.076 19.304 1.00 97.06 125 ALA A O 1
ATOM 919 N N . GLU A 1 126 ? -3.952 1.600 20.829 1.00 95.25 126 GLU A N 1
ATOM 920 C CA . GLU A 1 126 ? -2.619 2.195 20.972 1.00 95.25 126 GLU A CA 1
ATOM 921 C C . GLU A 1 126 ? -1.599 1.215 21.541 1.00 95.25 126 GLU A C 1
ATOM 923 O O . GLU A 1 126 ? -0.481 1.119 21.034 1.00 95.25 126 GLU A O 1
ATOM 928 N N . ARG A 1 127 ? -1.978 0.450 22.571 1.00 95.75 127 ARG A N 1
ATOM 929 C CA . ARG A 1 127 ? -1.082 -0.545 23.166 1.00 95.75 127 ARG A CA 1
ATOM 930 C C . ARG A 1 127 ? -0.761 -1.678 22.193 1.00 95.75 127 ARG A C 1
ATOM 932 O O . ARG A 1 127 ? 0.387 -2.111 22.096 1.00 95.75 127 ARG A O 1
ATOM 939 N N . LEU A 1 128 ? -1.762 -2.173 21.470 1.00 94.94 128 LEU A N 1
ATOM 940 C CA . LEU A 1 128 ? -1.566 -3.203 20.453 1.00 94.94 128 LEU A CA 1
ATOM 941 C C . LEU A 1 128 ? -0.708 -2.678 19.305 1.00 94.94 128 LEU A C 1
ATOM 943 O O . LEU A 1 128 ? 0.207 -3.377 18.870 1.00 94.94 128 LEU A O 1
ATOM 947 N N . SER A 1 129 ? -0.968 -1.450 18.857 1.00 92.00 129 SER A N 1
ATOM 948 C CA . SER A 1 129 ? -0.204 -0.807 17.793 1.00 92.00 129 SER A CA 1
ATOM 949 C C . SER A 1 129 ? 1.266 -0.659 18.176 1.00 92.00 129 SER A C 1
ATOM 951 O O . SER A 1 129 ? 2.132 -1.104 17.427 1.00 92.00 129 SER A O 1
ATOM 953 N N . SER A 1 130 ? 1.561 -0.155 19.380 1.00 90.19 130 SER A N 1
ATOM 954 C CA . SER A 1 130 ? 2.939 -0.006 19.863 1.00 90.19 130 SER A CA 1
ATOM 955 C C . SER A 1 130 ? 3.671 -1.342 20.017 1.00 90.19 130 SER A C 1
ATOM 957 O O . SER A 1 130 ? 4.856 -1.428 19.704 1.00 90.19 130 SER A O 1
ATOM 959 N N . THR A 1 131 ? 2.964 -2.402 20.420 1.00 91.38 131 THR A N 1
ATOM 960 C CA . THR A 1 131 ? 3.529 -3.758 20.552 1.00 91.38 131 THR A CA 1
ATOM 961 C C . THR A 1 131 ? 3.885 -4.380 19.195 1.00 91.38 131 THR A C 1
ATOM 963 O O . THR A 1 131 ? 4.839 -5.148 19.105 1.00 91.38 131 THR A O 1
ATOM 966 N N . HIS A 1 132 ? 3.142 -4.048 18.134 1.00 84.19 132 HIS A N 1
ATOM 967 C CA . HIS A 1 132 ? 3.290 -4.644 16.799 1.00 84.19 132 HIS A CA 1
ATOM 968 C C . HIS A 1 132 ? 3.867 -3.670 15.764 1.00 84.19 132 HIS A C 1
ATOM 970 O O . HIS A 1 132 ? 3.761 -3.911 14.557 1.00 84.19 132 HIS A O 1
ATOM 976 N N . MET A 1 133 ? 4.468 -2.562 16.207 1.00 76.19 133 MET A N 1
ATOM 977 C CA . MET A 1 133 ? 5.076 -1.606 15.290 1.00 76.19 133 MET A CA 1
ATOM 978 C C . MET A 1 133 ? 6.187 -2.264 14.453 1.00 76.19 133 MET A C 1
ATOM 980 O O . MET A 1 133 ? 6.976 -3.055 14.979 1.00 76.19 133 MET A O 1
ATOM 984 N N . PRO A 1 134 ? 6.306 -1.920 13.155 1.00 70.56 134 PRO A N 1
ATOM 985 C CA . PRO A 1 134 ? 7.414 -2.387 12.335 1.00 70.56 134 PRO A CA 1
ATOM 986 C C . PRO A 1 134 ? 8.755 -1.950 12.939 1.00 70.56 134 PRO A C 1
ATOM 988 O O . PRO A 1 134 ? 8.977 -0.765 13.167 1.00 70.56 134 PRO A O 1
ATOM 991 N N . SER A 1 135 ? 9.674 -2.894 13.146 1.00 70.38 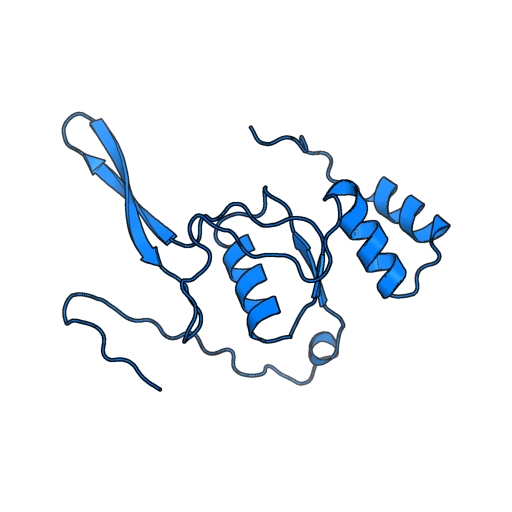135 SER A N 1
ATOM 992 C CA . SER A 1 135 ? 11.016 -2.627 13.694 1.00 70.38 135 SER A CA 1
ATOM 993 C C . SER A 1 135 ? 12.020 -2.103 12.657 1.00 70.38 135 SER A C 1
ATOM 995 O O . SER A 1 135 ? 13.130 -1.700 13.001 1.00 70.38 135 SER A O 1
ATOM 997 N N . GLY A 1 136 ? 11.654 -2.115 11.371 1.00 67.50 136 GLY A N 1
ATOM 998 C CA . GLY A 1 136 ? 12.483 -1.593 10.286 1.00 67.50 136 GLY A CA 1
ATOM 999 C C . GLY A 1 136 ? 12.450 -0.060 10.195 1.00 67.50 136 GLY A C 1
ATOM 1000 O O . GLY A 1 136 ? 11.473 0.560 10.615 1.00 67.50 136 GLY A O 1
ATOM 1001 N N . PRO A 1 137 ? 13.471 0.576 9.586 1.00 64.94 137 PRO A N 1
ATOM 1002 C CA . PRO A 1 137 ? 13.502 2.028 9.419 1.00 64.94 137 PRO A CA 1
ATOM 1003 C C . PRO A 1 137 ? 12.258 2.485 8.664 1.00 64.94 137 PRO A C 1
ATOM 1005 O O . PRO A 1 137 ? 11.986 1.982 7.576 1.00 64.94 137 PRO A O 1
ATOM 1008 N N . MET A 1 138 ? 11.492 3.404 9.252 1.00 58.50 138 MET A N 1
ATOM 1009 C CA . MET A 1 138 ? 10.219 3.878 8.697 1.00 58.50 138 MET A CA 1
ATOM 1010 C C . MET A 1 138 ? 10.400 4.991 7.654 1.00 58.50 138 MET A C 1
ATOM 1012 O O . MET A 1 138 ? 9.462 5.323 6.936 1.00 58.50 138 MET A O 1
ATOM 1016 N N . THR A 1 139 ? 11.611 5.524 7.504 1.00 56.16 139 THR A N 1
ATOM 1017 C CA . THR A 1 139 ? 11.975 6.493 6.466 1.00 56.16 139 THR A CA 1
ATOM 1018 C C . THR A 1 139 ? 12.276 5.806 5.129 1.00 56.16 139 THR A C 1
ATOM 1020 O O . THR A 1 139 ? 12.764 4.673 5.080 1.00 56.16 139 THR A O 1
ATOM 1023 N N . LYS A 1 140 ? 11.955 6.484 4.019 1.00 53.34 140 LYS A N 1
ATOM 1024 C CA . LYS A 1 140 ? 12.324 6.040 2.666 1.00 53.34 140 LYS A CA 1
ATOM 1025 C C . LYS A 1 140 ? 13.851 6.166 2.535 1.00 53.34 140 LYS A C 1
ATOM 1027 O O . LYS A 1 140 ? 14.380 7.230 2.849 1.00 53.34 140 LYS A O 1
ATOM 1032 N N . ARG A 1 141 ? 14.533 5.073 2.177 1.00 52.78 141 ARG A N 1
ATOM 1033 C CA . ARG A 1 141 ? 15.959 5.098 1.811 1.00 52.78 141 ARG A CA 1
ATOM 1034 C C . ARG A 1 141 ? 16.129 5.661 0.410 1.00 52.78 141 ARG A C 1
ATOM 1036 O O . ARG A 1 141 ? 15.196 5.449 -0.399 1.00 52.78 141 ARG A O 1
#

pLDDT: mean 87.85, std 11.69, range [48.41, 98.56]

Radius of gyration: 18.54 Å; chains: 1; bounding box: 47×31×57 Å

Sequence (141 aa):
MRVEAPKAVRRFEQRAVLGADTPWRSARIYYLISGRTVSAGEHLAAVLKGTGRGLLIGETTAGAGSYGGTVELPGGYSAFIPVGRSYFPGSSGWDGTGVAPDVTAPRERALTEALIREGVAPAEAERLSSTHMPSGPMTKR

Secondary structure (DSSP, 8-state):
-PPPPPTT-------PPP----HHHHS--EEEE-TT--THHHHHHHHHHHTTSSEEEES------EEEEEEEETTTEEEEEEEEE---TT---STTT-PPPSEE--TTTHHHHHHHHHT--HHHHHHHHHHT---S--S--

Foldseek 3Di:
DDDDDPPVDDDDDDDDDDDDPDPLSPDAAEQQAAQDQEDVSLVVLCVCVVVVVYFYFEAFYVQRQFDFDWDADPPRDIDTDGPDGDDDVPDPHRHPNGDGGPHYDHSLCRQLVVCVVVVHDSVRSVVVSVVPPDPDDPDDD